Protein AF-A0A5B2UPS6-F1 (afdb_monomer_lite)

Structure (mmCIF, N/CA/C/O backbone):
data_AF-A0A5B2UPS6-F1
#
_entry.id   AF-A0A5B2UPS6-F1
#
loop_
_atom_site.group_PDB
_atom_site.id
_atom_site.type_symbol
_atom_site.label_atom_id
_atom_site.label_alt_id
_atom_site.label_comp_id
_atom_site.label_asym_id
_atom_site.label_entity_id
_atom_site.label_seq_id
_atom_site.pdbx_PDB_ins_code
_atom_site.Cartn_x
_atom_site.Cartn_y
_atom_site.Cartn_z
_atom_site.occupancy
_atom_site.B_iso_or_equiv
_atom_site.auth_seq_id
_atom_site.auth_comp_id
_atom_site.auth_asym_id
_atom_site.auth_atom_id
_atom_site.pdbx_PDB_model_num
ATOM 1 N N . MET A 1 1 ? 29.283 -71.558 8.794 1.00 35.53 1 MET A N 1
ATOM 2 C CA . MET A 1 1 ? 30.029 -70.325 9.121 1.00 35.53 1 MET A CA 1
ATOM 3 C C . MET A 1 1 ? 29.034 -69.185 9.250 1.00 35.53 1 MET A C 1
ATOM 5 O O . MET A 1 1 ? 28.156 -69.063 8.409 1.00 35.53 1 MET A O 1
ATOM 9 N N . THR A 1 2 ? 29.138 -68.446 10.348 1.00 45.38 2 THR A N 1
ATOM 10 C CA . THR A 1 2 ? 28.488 -67.162 10.658 1.00 45.38 2 THR A CA 1
ATOM 11 C C . THR A 1 2 ? 28.809 -66.084 9.610 1.00 45.38 2 THR A C 1
ATOM 13 O O . THR A 1 2 ? 29.892 -66.134 9.037 1.00 45.38 2 THR A O 1
ATOM 16 N N . ILE A 1 3 ? 27.912 -65.113 9.365 1.00 42.59 3 ILE A N 1
ATOM 17 C CA . ILE A 1 3 ? 27.954 -63.734 9.912 1.00 42.59 3 ILE A CA 1
ATOM 18 C C . ILE A 1 3 ? 26.811 -62.842 9.361 1.00 42.59 3 ILE A C 1
ATOM 20 O O . ILE A 1 3 ? 26.528 -62.836 8.171 1.00 42.59 3 ILE A O 1
ATOM 24 N N . SER A 1 4 ? 26.193 -62.111 10.296 1.00 36.66 4 SER A N 1
ATOM 25 C CA . SER A 1 4 ? 25.848 -60.675 10.330 1.00 36.66 4 SER A CA 1
ATOM 26 C C . SER A 1 4 ? 25.304 -59.923 9.105 1.00 36.66 4 SER A C 1
ATOM 28 O O . SER A 1 4 ? 25.877 -59.925 8.023 1.00 36.66 4 SER A O 1
ATOM 30 N N . GLY A 1 5 ? 24.227 -59.168 9.357 1.00 42.16 5 GLY A N 1
ATOM 31 C CA . GLY A 1 5 ? 23.546 -58.302 8.398 1.00 42.16 5 GLY A CA 1
ATOM 32 C C . GLY A 1 5 ? 24.105 -56.888 8.277 1.00 42.16 5 GLY A C 1
ATOM 33 O O . GLY A 1 5 ? 25.065 -56.531 8.949 1.00 42.16 5 GLY A O 1
ATOM 34 N N . ILE A 1 6 ? 23.454 -56.084 7.431 1.00 42.47 6 ILE A N 1
ATOM 35 C CA . ILE A 1 6 ? 23.540 -54.619 7.406 1.00 42.47 6 ILE A CA 1
ATOM 36 C C . ILE A 1 6 ? 22.329 -54.040 6.658 1.00 42.47 6 ILE A C 1
ATOM 38 O O . ILE A 1 6 ? 21.917 -54.527 5.609 1.00 42.47 6 ILE A O 1
ATOM 42 N N . THR A 1 7 ? 21.757 -53.018 7.276 1.00 40.91 7 THR A N 1
ATOM 43 C CA . THR A 1 7 ? 20.617 -52.172 6.903 1.00 40.91 7 THR A CA 1
ATOM 44 C C . THR A 1 7 ? 20.800 -51.410 5.581 1.00 40.91 7 THR A C 1
ATOM 46 O O . THR A 1 7 ? 21.927 -51.019 5.275 1.00 40.91 7 THR A O 1
ATOM 49 N N . PRO A 1 8 ? 19.721 -51.073 4.845 1.00 43.25 8 PRO A N 1
ATOM 50 C CA . PRO A 1 8 ? 19.780 -50.026 3.825 1.00 43.25 8 PRO A CA 1
ATOM 51 C C . PRO A 1 8 ? 19.918 -48.634 4.483 1.00 43.25 8 PRO A C 1
ATOM 53 O O . PRO A 1 8 ? 19.430 -48.438 5.599 1.00 43.25 8 PRO A O 1
ATOM 56 N N . PRO A 1 9 ? 20.587 -47.662 3.837 1.00 42.47 9 PRO A N 1
ATOM 57 C CA . PRO A 1 9 ? 20.822 -46.344 4.420 1.00 42.47 9 PRO A CA 1
ATOM 58 C C . PRO A 1 9 ? 19.545 -45.489 4.486 1.00 42.47 9 PRO A C 1
ATOM 60 O O . PRO A 1 9 ? 18.777 -45.404 3.529 1.00 42.47 9 PRO A O 1
ATOM 63 N N . THR A 1 10 ? 19.371 -44.806 5.619 1.00 36.34 10 THR A N 1
ATOM 64 C CA . THR A 1 10 ? 18.398 -43.730 5.865 1.00 36.34 10 THR A CA 1
ATOM 65 C C . THR A 1 10 ? 19.035 -42.376 5.540 1.00 36.34 10 THR A C 1
ATOM 67 O O . THR A 1 10 ? 20.120 -42.116 6.050 1.00 36.34 10 THR A O 1
ATOM 70 N N . VAL A 1 11 ? 18.346 -41.533 4.752 1.00 45.62 11 VAL A N 1
ATOM 71 C CA . VAL A 1 11 ? 17.915 -40.120 4.994 1.00 45.62 11 VAL A CA 1
ATOM 72 C C . VAL A 1 11 ? 17.808 -39.323 3.669 1.00 45.62 11 VAL A C 1
ATOM 74 O O . VAL A 1 11 ? 18.591 -39.578 2.760 1.00 45.62 11 VAL A O 1
ATOM 77 N N . PRO A 1 12 ? 16.982 -38.257 3.566 1.00 43.88 12 PRO A N 1
ATOM 78 C CA . PRO A 1 12 ? 15.618 -38.094 4.078 1.00 43.88 12 PRO A CA 1
ATOM 79 C C . PRO A 1 12 ? 14.633 -37.488 3.039 1.00 43.88 12 PRO A C 1
ATOM 81 O O . PRO A 1 12 ? 15.005 -36.905 2.025 1.00 43.88 12 PRO A O 1
ATOM 84 N N . SER A 1 13 ? 13.346 -37.629 3.360 1.00 45.31 13 SER A N 1
ATOM 85 C CA . SER A 1 13 ? 12.150 -36.898 2.919 1.00 45.31 13 SER A CA 1
ATOM 86 C C . SER A 1 13 ? 12.344 -35.689 1.986 1.00 45.31 13 SER A C 1
ATOM 88 O O . SER A 1 13 ? 12.630 -34.579 2.433 1.00 45.31 13 SER A O 1
ATOM 90 N N . SER A 1 14 ? 12.059 -35.874 0.695 1.00 41.59 14 SER A N 1
ATOM 91 C CA . SER A 1 14 ? 11.722 -34.760 -0.196 1.00 41.59 14 SER A CA 1
ATOM 92 C C . SER A 1 14 ? 10.259 -34.381 0.016 1.00 41.59 14 SER A C 1
ATOM 94 O O . SER A 1 14 ? 9.361 -35.106 -0.397 1.00 41.59 14 SER A O 1
ATOM 96 N N . VAL A 1 15 ? 10.078 -33.268 0.732 1.00 39.22 15 VAL A N 1
ATOM 97 C CA . VAL A 1 15 ? 8.980 -32.295 0.627 1.00 39.22 15 VAL A CA 1
ATOM 98 C C . VAL A 1 15 ? 7.640 -32.837 0.119 1.00 39.22 15 VAL A C 1
ATOM 100 O O . VAL A 1 15 ? 7.385 -32.926 -1.080 1.00 39.22 15 VAL A O 1
ATOM 103 N N . THR A 1 16 ? 6.742 -33.097 1.069 1.00 33.34 16 THR A N 1
ATOM 104 C CA . THR A 1 16 ? 5.297 -33.092 0.841 1.00 33.34 16 THR A CA 1
ATOM 105 C C . THR A 1 16 ? 4.921 -31.790 0.134 1.00 33.34 16 THR A C 1
ATOM 107 O O . THR A 1 16 ? 4.983 -30.713 0.723 1.00 33.34 16 THR A O 1
ATOM 110 N N . ILE A 1 17 ? 4.536 -31.886 -1.137 1.00 39.97 17 ILE A N 1
ATOM 111 C CA . ILE A 1 17 ? 3.782 -30.837 -1.816 1.00 39.97 17 ILE A CA 1
ATOM 112 C C . ILE A 1 17 ? 2.376 -30.917 -1.224 1.00 39.97 17 ILE A C 1
ATOM 114 O O . ILE A 1 17 ? 1.563 -31.736 -1.651 1.00 39.97 17 ILE A O 1
ATOM 118 N N . GLU A 1 18 ? 2.105 -30.137 -0.179 1.00 38.44 18 GLU A N 1
ATOM 119 C CA . GLU A 1 18 ? 0.730 -29.947 0.271 1.00 38.44 18 GLU A CA 1
ATOM 120 C C . GLU A 1 18 ? -0.005 -29.114 -0.790 1.00 38.44 18 GLU A C 1
ATOM 122 O O . GLU A 1 18 ? 0.467 -28.030 -1.152 1.00 38.44 18 GLU A O 1
ATOM 127 N N . PRO A 1 19 ? -1.146 -29.586 -1.319 1.00 38.94 19 PRO A N 1
ATOM 128 C CA . PRO A 1 19 ? -1.996 -28.759 -2.154 1.00 38.94 19 PRO A CA 1
ATOM 129 C C . PRO A 1 19 ? -2.579 -27.670 -1.253 1.00 38.94 19 PRO A C 1
ATOM 131 O O . PRO A 1 19 ? -3.428 -27.951 -0.411 1.00 38.94 19 PRO A O 1
ATOM 134 N N . GLN A 1 20 ? -2.105 -26.429 -1.384 1.00 40.38 20 GLN A N 1
ATOM 135 C CA . GLN A 1 20 ? -2.671 -25.315 -0.626 1.00 40.38 20 GLN A CA 1
ATOM 136 C C . GLN A 1 20 ? -4.044 -24.980 -1.211 1.00 40.38 20 GLN A C 1
ATOM 138 O O . GLN A 1 20 ? -4.207 -24.268 -2.200 1.00 40.38 20 GLN A O 1
ATOM 143 N N . THR A 1 21 ? -5.025 -25.616 -0.587 1.00 34.22 21 THR A N 1
ATOM 144 C CA . THR A 1 21 ? -6.460 -25.486 -0.749 1.00 34.22 21 THR A CA 1
ATOM 145 C C . THR A 1 21 ? -6.904 -24.032 -0.682 1.00 34.22 21 THR A C 1
ATOM 147 O O . THR A 1 21 ? -6.684 -23.332 0.305 1.00 34.22 21 THR A O 1
ATOM 150 N N . SER A 1 22 ? -7.626 -23.609 -1.715 1.00 47.91 22 SER A N 1
ATOM 151 C CA . SER A 1 22 ? -8.548 -22.484 -1.654 1.00 47.91 22 SER A CA 1
ATOM 152 C C . SER A 1 22 ? -9.642 -22.793 -0.623 1.00 47.91 22 SER A C 1
ATOM 154 O O . SER A 1 22 ? -10.554 -23.563 -0.906 1.00 47.91 22 SER A O 1
ATOM 156 N N . THR A 1 23 ? -9.563 -22.212 0.575 1.00 32.19 23 THR A N 1
ATOM 157 C CA . THR A 1 23 ? -10.633 -22.283 1.585 1.00 32.19 23 THR A CA 1
ATOM 158 C C . THR A 1 23 ? -10.686 -20.998 2.409 1.00 32.19 23 THR A C 1
ATOM 160 O O . THR A 1 23 ? -9.719 -20.618 3.068 1.00 32.19 23 THR A O 1
ATOM 163 N N . THR A 1 24 ? -11.850 -20.349 2.360 1.00 42.84 24 THR A N 1
ATOM 164 C CA . THR A 1 24 ? -12.331 -19.235 3.186 1.00 42.84 24 THR A CA 1
ATOM 165 C C . THR A 1 24 ? -11.739 -19.229 4.597 1.00 42.84 24 THR A C 1
ATOM 167 O O . THR A 1 24 ? -12.113 -20.036 5.443 1.00 42.84 24 THR A O 1
ATOM 170 N N . SER A 1 25 ? -10.820 -18.307 4.867 1.00 37.78 25 SER A N 1
ATOM 171 C CA . SER A 1 25 ? -10.232 -18.108 6.189 1.00 37.78 25 SER A CA 1
ATOM 172 C C . SER A 1 25 ? -9.941 -16.625 6.367 1.00 37.78 25 SER A C 1
ATOM 174 O O . SER A 1 25 ? -9.424 -15.965 5.471 1.00 37.78 25 SER A O 1
ATOM 176 N N . ASN A 1 26 ? -10.359 -16.085 7.509 1.00 45.59 26 ASN A N 1
ATOM 177 C CA . ASN A 1 26 ? -10.046 -14.731 7.948 1.00 45.59 26 ASN A CA 1
ATOM 178 C C . ASN A 1 26 ? -8.549 -14.455 7.685 1.00 45.59 26 ASN A C 1
ATOM 180 O O . ASN A 1 26 ? -7.727 -15.182 8.253 1.00 45.59 26 ASN A O 1
ATOM 184 N N . PRO A 1 27 ? -8.176 -13.520 6.788 1.00 55.38 27 PRO A N 1
ATOM 185 C CA . PRO A 1 27 ? -6.827 -13.479 6.247 1.00 55.38 27 PRO A CA 1
ATOM 186 C C . PRO A 1 27 ? -5.853 -13.154 7.370 1.00 55.38 27 PRO A C 1
ATOM 188 O O . PRO A 1 27 ? -5.899 -12.074 7.968 1.00 55.38 27 PRO A O 1
ATOM 191 N N . GLN A 1 28 ? -4.988 -14.120 7.672 1.00 65.62 28 GLN A N 1
ATOM 192 C CA . GLN A 1 28 ? -3.876 -13.926 8.584 1.00 65.62 28 GLN A CA 1
ATOM 193 C C . GLN A 1 28 ? -3.109 -12.664 8.174 1.00 65.62 28 GLN A C 1
ATOM 195 O O . GLN A 1 28 ? -2.910 -12.418 6.986 1.00 65.62 28 GLN A O 1
ATOM 200 N N . ALA A 1 29 ? -2.714 -11.855 9.162 1.00 79.44 29 ALA A N 1
ATOM 201 C CA . ALA A 1 29 ? -2.005 -10.609 8.907 1.00 79.44 29 ALA A CA 1
ATOM 202 C C . ALA A 1 29 ? -0.786 -10.845 7.994 1.00 79.44 29 ALA A C 1
ATOM 204 O O . ALA A 1 29 ? -0.033 -11.799 8.244 1.00 79.44 29 ALA A O 1
ATOM 205 N N . PRO A 1 30 ? -0.578 -9.998 6.967 1.00 87.44 30 PRO A N 1
ATOM 206 C CA . PRO A 1 30 ? 0.613 -10.059 6.134 1.00 87.44 30 PRO A CA 1
ATOM 207 C C . PRO A 1 30 ? 1.854 -9.955 7.024 1.00 87.44 30 PRO A C 1
ATOM 209 O O . PRO A 1 30 ? 1.933 -9.070 7.875 1.00 87.44 30 PRO A O 1
ATOM 212 N N . LYS A 1 31 ? 2.827 -10.852 6.843 1.00 89.00 31 LYS A N 1
ATOM 213 C CA . LYS A 1 31 ? 4.053 -10.890 7.670 1.00 89.00 31 LYS A CA 1
ATOM 214 C C . LYS A 1 31 ? 5.283 -10.314 6.969 1.00 89.00 31 LYS A C 1
ATOM 216 O O . LYS A 1 31 ? 6.315 -10.133 7.607 1.00 89.00 31 LYS A O 1
ATOM 221 N N . GLY A 1 32 ? 5.189 -10.051 5.671 1.00 91.06 32 GLY A N 1
ATOM 222 C CA . GLY A 1 32 ? 6.297 -9.580 4.852 1.00 91.06 32 GLY A CA 1
ATOM 223 C C . GLY A 1 32 ? 5.881 -9.368 3.402 1.00 91.06 32 GLY A C 1
ATOM 224 O O . GLY A 1 32 ? 4.797 -9.781 2.995 1.00 91.06 32 GLY A O 1
ATOM 225 N N . ALA A 1 33 ? 6.765 -8.736 2.634 1.00 92.69 33 ALA A N 1
ATOM 226 C CA . ALA A 1 33 ? 6.624 -8.585 1.194 1.00 92.69 33 ALA A CA 1
ATOM 227 C C . ALA A 1 33 ? 7.108 -9.868 0.506 1.00 92.69 33 ALA A C 1
ATOM 229 O O . ALA A 1 33 ? 8.301 -10.170 0.542 1.00 92.69 33 ALA A O 1
ATOM 230 N N . HIS A 1 34 ? 6.194 -10.623 -0.103 1.00 92.75 34 HIS A N 1
ATOM 231 C CA . HIS A 1 34 ? 6.514 -11.859 -0.832 1.00 92.75 34 HIS A CA 1
ATOM 232 C C . HIS A 1 34 ? 6.171 -11.802 -2.323 1.00 92.75 34 HIS A C 1
ATOM 234 O O . HIS A 1 34 ? 6.529 -12.713 -3.064 1.00 92.75 34 HIS A O 1
ATOM 240 N N . GLY A 1 35 ? 5.523 -10.725 -2.770 1.00 93.62 35 GLY A N 1
ATOM 241 C CA . GLY A 1 35 ? 5.080 -10.565 -4.148 1.00 93.62 35 GLY A CA 1
ATOM 242 C C . GLY A 1 35 ? 3.841 -11.393 -4.462 1.00 93.62 35 GLY A C 1
ATOM 243 O O . GLY A 1 35 ? 3.198 -11.951 -3.568 1.00 93.62 35 GLY A O 1
ATOM 244 N N . ARG A 1 36 ? 3.485 -11.445 -5.746 1.00 95.06 36 ARG A N 1
ATOM 245 C CA . ARG A 1 36 ? 2.304 -12.178 -6.209 1.00 95.06 36 ARG A CA 1
ATOM 246 C C . ARG A 1 36 ? 2.473 -13.692 -6.002 1.00 95.06 36 ARG A C 1
ATOM 248 O O . ARG A 1 36 ? 3.588 -14.206 -6.117 1.00 95.06 36 ARG A O 1
ATOM 255 N N . PRO A 1 37 ? 1.384 -14.436 -5.744 1.00 93.94 37 PRO A N 1
ATOM 256 C CA . PRO A 1 37 ? 1.437 -15.890 -5.691 1.00 93.94 37 PRO A CA 1
ATOM 257 C C . PRO A 1 37 ? 1.799 -16.476 -7.062 1.00 93.94 37 PRO A C 1
ATOM 259 O O . PRO A 1 37 ? 1.542 -15.879 -8.110 1.00 93.94 37 PRO A O 1
ATOM 262 N N . ALA A 1 38 ? 2.367 -17.683 -7.059 1.00 90.50 38 ALA A N 1
ATOM 263 C CA . ALA A 1 38 ? 2.730 -18.376 -8.289 1.00 90.50 38 ALA A CA 1
ATOM 264 C C . ALA A 1 38 ? 1.517 -18.518 -9.229 1.00 90.50 38 ALA A C 1
ATOM 266 O O . ALA A 1 38 ? 0.456 -18.991 -8.826 1.00 90.50 38 ALA A O 1
ATOM 267 N N . GLY A 1 39 ? 1.692 -18.119 -10.491 1.00 91.94 39 GLY A N 1
ATOM 268 C CA . GLY A 1 39 ? 0.643 -18.161 -11.515 1.00 91.94 39 GLY A CA 1
ATOM 269 C C . GLY A 1 39 ? -0.218 -16.898 -11.619 1.00 91.94 39 GLY A C 1
ATOM 270 O O . GLY A 1 39 ? -0.961 -16.774 -12.591 1.00 91.94 39 GLY A O 1
ATOM 271 N N . ASP A 1 40 ? -0.108 -15.937 -10.697 1.00 94.31 40 ASP A N 1
ATOM 272 C CA . ASP A 1 40 ? -0.731 -14.622 -10.876 1.00 94.31 40 ASP A CA 1
ATOM 273 C C . ASP A 1 40 ? 0.092 -13.781 -11.863 1.00 94.31 40 ASP A C 1
ATOM 275 O O . ASP A 1 40 ? 1.177 -13.288 -11.559 1.00 94.31 40 ASP A O 1
ATOM 279 N N . THR A 1 41 ? -0.442 -13.627 -13.075 1.00 96.06 41 THR A N 1
ATOM 280 C CA . THR A 1 41 ? 0.187 -12.882 -14.173 1.00 96.06 41 THR A CA 1
ATOM 281 C C . THR A 1 41 ? -0.330 -11.448 -14.296 1.00 96.06 41 THR A C 1
ATOM 283 O O . THR A 1 41 ? -0.102 -10.801 -15.321 1.00 96.06 41 THR A O 1
ATOM 286 N N . ARG A 1 42 ? -1.086 -10.937 -13.314 1.00 97.69 42 ARG A N 1
ATOM 287 C CA . ARG A 1 42 ? -1.630 -9.574 -13.379 1.00 97.69 42 ARG A CA 1
ATOM 288 C C . ARG A 1 42 ? -0.507 -8.551 -13.291 1.00 97.69 42 ARG A C 1
ATOM 290 O O . ARG A 1 42 ? 0.364 -8.644 -12.433 1.00 97.69 42 ARG A O 1
ATOM 297 N N . SER A 1 43 ? -0.566 -7.540 -14.146 1.00 96.88 43 SER A N 1
ATOM 298 C CA . SER A 1 43 ? 0.268 -6.340 -14.049 1.00 96.88 43 SER A CA 1
ATOM 299 C C . SER A 1 43 ? -0.094 -5.489 -12.826 1.00 96.88 43 SER A C 1
ATOM 301 O O . SER A 1 43 ? -1.190 -5.602 -12.271 1.00 96.88 43 SER A O 1
ATOM 303 N N . ALA A 1 44 ? 0.805 -4.579 -12.439 1.00 96.31 44 ALA A N 1
ATOM 304 C CA . ALA A 1 44 ? 0.534 -3.595 -11.390 1.00 96.31 44 ALA A CA 1
ATOM 305 C C . ALA A 1 44 ? -0.737 -2.786 -11.693 1.00 96.31 44 ALA A C 1
ATOM 307 O O . ALA A 1 44 ? -1.585 -2.598 -10.825 1.00 96.31 44 ALA A O 1
ATOM 308 N N . GLU A 1 45 ? -0.911 -2.362 -12.945 1.00 95.00 45 GLU A N 1
ATOM 309 C CA . GLU A 1 45 ? -2.083 -1.631 -13.418 1.00 95.00 45 GLU A CA 1
ATOM 310 C C . GLU A 1 45 ? -3.378 -2.436 -13.254 1.00 95.00 45 GLU A C 1
ATOM 312 O O . GLU A 1 45 ? -4.393 -1.878 -12.835 1.00 95.00 45 GLU A O 1
ATOM 317 N N . GLN A 1 46 ? -3.352 -3.741 -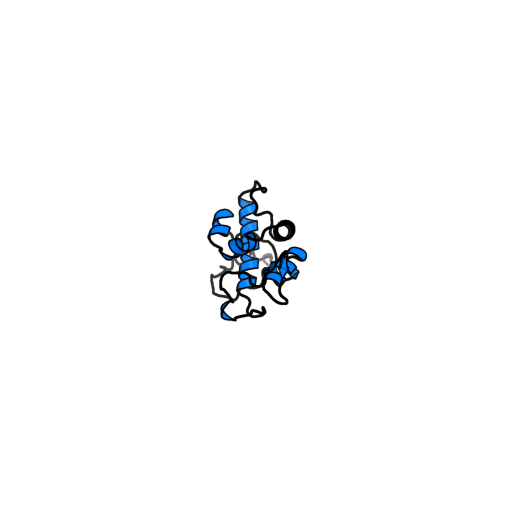13.546 1.00 96.75 46 GLN A N 1
ATOM 318 C CA . GLN A 1 46 ? -4.496 -4.627 -13.306 1.00 96.75 46 GLN A CA 1
ATOM 319 C C . GLN A 1 46 ? -4.792 -4.751 -11.811 1.00 96.75 46 GLN A C 1
ATOM 321 O O . GLN A 1 46 ? -5.940 -4.592 -11.415 1.00 96.75 46 GLN A O 1
ATOM 326 N N . ILE A 1 47 ? -3.770 -4.921 -10.970 1.00 96.00 47 ILE A N 1
ATOM 327 C CA . ILE A 1 47 ? -3.946 -4.988 -9.511 1.00 96.00 47 ILE A CA 1
ATOM 328 C C . ILE A 1 47 ? -4.573 -3.695 -8.970 1.00 96.00 47 ILE A C 1
ATOM 330 O O . ILE A 1 47 ? -5.523 -3.751 -8.190 1.00 96.00 47 ILE A O 1
ATOM 334 N N . PHE A 1 48 ? -4.106 -2.526 -9.418 1.00 94.06 48 PHE A N 1
ATOM 335 C CA . PHE A 1 48 ? -4.703 -1.240 -9.046 1.00 94.06 48 PHE A CA 1
ATOM 336 C C . PHE A 1 48 ? -6.133 -1.075 -9.559 1.00 94.06 48 PHE A C 1
ATOM 338 O O . PHE A 1 48 ? -6.965 -0.464 -8.889 1.00 94.06 48 PHE A O 1
ATOM 345 N N . LYS A 1 49 ? -6.430 -1.584 -10.755 1.00 92.31 49 LYS A N 1
ATOM 346 C CA . LYS A 1 49 ? -7.775 -1.528 -11.332 1.00 92.31 49 LYS A CA 1
ATOM 347 C C . LYS A 1 49 ? -8.753 -2.412 -10.560 1.00 92.31 49 LYS A C 1
ATOM 349 O O . LYS A 1 49 ? -9.871 -1.970 -10.304 1.00 92.31 49 LYS A O 1
ATOM 354 N N . ASP A 1 50 ? -8.321 -3.614 -10.198 1.00 93.75 50 ASP A N 1
ATOM 355 C CA . ASP A 1 50 ? -9.141 -4.628 -9.538 1.00 93.75 50 ASP A CA 1
ATOM 356 C C . ASP A 1 50 ? -9.321 -4.346 -8.037 1.00 93.75 50 ASP A C 1
ATOM 358 O O . ASP A 1 50 ? -10.263 -4.847 -7.426 1.00 93.75 50 ASP A O 1
ATOM 362 N N . ASN A 1 51 ? -8.448 -3.526 -7.436 1.00 93.81 51 ASN A N 1
ATOM 363 C CA . ASN A 1 51 ? -8.521 -3.152 -6.026 1.00 93.81 51 ASN A CA 1
ATOM 364 C C . ASN A 1 51 ? -8.883 -1.659 -5.834 1.00 93.81 51 ASN A C 1
ATOM 366 O O . ASN A 1 51 ? -7.996 -0.796 -5.826 1.00 93.81 51 ASN A O 1
ATOM 370 N N . PRO A 1 52 ? -10.172 -1.322 -5.620 1.00 91.94 52 PRO A N 1
ATOM 371 C CA . PRO A 1 52 ? -10.598 0.061 -5.397 1.00 91.94 52 PRO A CA 1
ATOM 372 C C . PRO A 1 52 ? -10.009 0.700 -4.128 1.00 91.94 52 PRO A C 1
ATOM 374 O O . PRO A 1 52 ? -9.821 1.918 -4.123 1.00 91.94 52 PRO A O 1
ATOM 377 N N . ILE A 1 53 ? -9.621 -0.090 -3.117 1.00 93.00 53 ILE A N 1
ATOM 378 C CA . ILE A 1 53 ? -8.985 0.414 -1.887 1.00 93.00 53 ILE A CA 1
ATOM 379 C C . ILE A 1 53 ? -7.647 1.075 -2.209 1.00 93.00 53 ILE A C 1
ATOM 381 O O . ILE A 1 53 ? -7.338 2.157 -1.713 1.00 93.00 53 ILE A O 1
ATOM 385 N N . LEU A 1 54 ? -6.855 0.459 -3.094 1.00 93.31 54 LEU A N 1
ATOM 386 C CA . LEU A 1 54 ? -5.584 1.039 -3.525 1.00 93.31 54 LEU A CA 1
ATOM 387 C C . LEU A 1 54 ? -5.794 2.372 -4.234 1.00 93.31 54 LEU A C 1
ATOM 389 O O . LEU A 1 54 ? -5.061 3.326 -3.988 1.00 93.31 54 LEU A O 1
ATOM 393 N N . LYS A 1 55 ? -6.818 2.465 -5.086 1.00 88.19 55 LYS A N 1
ATOM 394 C CA . LYS A 1 55 ? -7.152 3.727 -5.756 1.00 88.19 55 LYS A CA 1
ATOM 395 C C . LYS A 1 55 ? -7.519 4.804 -4.747 1.00 88.19 55 LYS A C 1
ATOM 397 O O . LYS A 1 55 ? -7.179 5.957 -4.970 1.00 88.19 55 LYS A O 1
ATOM 402 N N . ASP A 1 56 ? -8.219 4.451 -3.675 1.00 87.88 56 ASP A N 1
ATOM 403 C CA . ASP A 1 56 ? -8.563 5.381 -2.603 1.00 87.88 56 ASP A CA 1
ATOM 404 C C . ASP A 1 56 ? -7.316 5.896 -1.866 1.00 87.88 56 ASP A C 1
ATOM 406 O O . ASP A 1 56 ? -7.082 7.105 -1.801 1.00 87.88 56 ASP A O 1
ATOM 410 N N . VAL A 1 57 ? -6.436 4.983 -1.445 1.00 89.38 57 VAL A N 1
ATOM 411 C CA . VAL A 1 57 ? -5.163 5.314 -0.782 1.00 89.38 57 VAL A CA 1
ATOM 412 C C . VAL A 1 57 ? -4.271 6.186 -1.669 1.00 89.38 57 VAL A C 1
ATOM 414 O O . VAL A 1 57 ? -3.642 7.124 -1.183 1.00 89.38 57 VAL A O 1
ATOM 417 N N . LEU A 1 58 ? -4.225 5.922 -2.975 1.00 88.06 58 LEU A N 1
ATOM 418 C CA . LEU A 1 58 ? -3.371 6.663 -3.906 1.00 88.06 58 LEU A CA 1
ATOM 419 C C . LEU A 1 58 ? -3.956 8.000 -4.385 1.00 88.06 58 LEU A C 1
ATOM 421 O O . LEU A 1 58 ? -3.244 8.769 -5.027 1.00 88.06 58 LEU A O 1
ATOM 425 N N . LYS A 1 59 ? -5.213 8.327 -4.054 1.00 87.00 59 LYS A N 1
ATOM 426 C CA . LYS A 1 59 ? -5.782 9.671 -4.290 1.00 87.00 59 LYS A CA 1
ATOM 427 C C . LYS A 1 59 ? -5.262 10.718 -3.306 1.00 87.00 59 LYS A C 1
ATOM 429 O O . LYS A 1 59 ? -5.529 11.904 -3.504 1.00 87.00 59 LYS A O 1
ATOM 434 N N . GLN A 1 60 ? -4.576 10.310 -2.238 1.00 84.94 60 GLN A N 1
ATOM 435 C CA . GLN A 1 60 ? -3.994 11.251 -1.287 1.00 84.94 60 GLN A CA 1
ATOM 436 C C . GLN A 1 60 ? -2.976 12.145 -2.005 1.00 84.94 60 GLN A C 1
ATOM 438 O O . GLN A 1 60 ? -2.155 11.671 -2.785 1.00 84.94 60 GLN A O 1
ATOM 443 N N . ASN A 1 61 ? -3.033 13.451 -1.744 1.00 82.81 61 ASN A N 1
ATOM 444 C CA . ASN A 1 61 ? -2.227 14.456 -2.437 1.00 82.81 61 ASN A CA 1
ATOM 445 C C . ASN A 1 61 ? -1.514 15.393 -1.450 1.00 82.81 61 ASN A C 1
ATOM 447 O O . ASN A 1 61 ? -1.841 15.459 -0.264 1.00 82.81 61 ASN A O 1
ATOM 451 N N . GLY A 1 62 ? -0.544 16.154 -1.962 1.00 83.94 62 GLY A N 1
ATOM 452 C CA . GLY A 1 62 ? 0.210 17.149 -1.199 1.00 83.94 62 GLY A CA 1
ATOM 453 C C . GLY A 1 62 ? 1.483 16.602 -0.532 1.00 83.94 62 GLY A C 1
ATOM 454 O O . GLY A 1 62 ? 1.872 15.456 -0.769 1.00 83.94 62 GLY A O 1
ATOM 455 N N . PRO A 1 63 ? 2.158 17.419 0.303 1.00 85.69 63 PRO A N 1
ATOM 456 C CA . PRO A 1 63 ? 3.464 17.077 0.877 1.00 85.69 63 PRO A CA 1
ATOM 457 C C . PRO A 1 63 ? 3.460 15.784 1.700 1.00 85.69 63 PRO A C 1
ATOM 459 O O . PRO A 1 63 ? 4.409 15.004 1.635 1.00 85.69 63 PRO A O 1
ATOM 462 N N . PHE A 1 64 ? 2.367 15.535 2.430 1.00 88.38 64 PHE A N 1
ATOM 463 C CA . PHE A 1 64 ? 2.172 14.300 3.186 1.00 88.38 64 PHE A CA 1
ATOM 464 C C . PHE A 1 64 ? 2.183 13.066 2.279 1.00 88.38 64 PHE A C 1
ATOM 466 O O . PHE A 1 64 ? 2.915 12.117 2.548 1.00 88.38 64 PHE A O 1
ATOM 473 N N . ALA A 1 65 ? 1.407 13.095 1.191 1.00 89.62 65 ALA A N 1
ATOM 474 C CA . ALA A 1 65 ? 1.215 11.941 0.322 1.00 89.62 65 ALA A CA 1
ATOM 475 C C . ALA A 1 65 ? 2.530 11.456 -0.294 1.00 89.62 65 ALA A C 1
ATOM 477 O O . ALA A 1 65 ? 2.778 10.258 -0.336 1.00 89.62 65 ALA A O 1
ATOM 478 N N . ASN A 1 66 ? 3.423 12.369 -0.691 1.00 91.38 66 ASN A N 1
ATOM 479 C CA . ASN A 1 66 ? 4.716 11.979 -1.253 1.00 91.38 66 ASN A CA 1
ATOM 480 C C . ASN A 1 66 ? 5.586 11.213 -0.240 1.00 91.38 66 ASN A C 1
ATOM 482 O O . ASN A 1 66 ? 6.146 10.166 -0.566 1.00 91.38 66 ASN A O 1
ATOM 486 N N . ASN A 1 67 ? 5.687 11.705 1.000 1.00 93.44 67 ASN A N 1
ATOM 487 C CA . ASN A 1 67 ? 6.440 11.006 2.042 1.00 93.44 67 ASN A CA 1
ATOM 488 C C . ASN A 1 67 ? 5.794 9.656 2.384 1.00 93.44 67 ASN A C 1
ATOM 490 O O . ASN A 1 67 ? 6.478 8.635 2.404 1.00 93.44 67 ASN A O 1
ATOM 494 N N . PHE A 1 68 ? 4.473 9.651 2.549 1.00 94.44 68 PHE A N 1
ATOM 495 C CA . PHE A 1 68 ? 3.693 8.461 2.856 1.00 94.44 68 PHE A CA 1
ATOM 496 C C . PHE A 1 68 ? 3.816 7.379 1.769 1.00 94.44 68 PHE A C 1
ATOM 498 O O . PHE A 1 68 ? 4.103 6.225 2.077 1.00 94.44 68 PHE A O 1
ATOM 505 N N . PHE A 1 69 ? 3.705 7.733 0.486 1.00 95.38 69 PHE A N 1
ATOM 506 C CA . PHE A 1 69 ? 3.880 6.784 -0.620 1.00 95.38 69 PHE A CA 1
ATOM 507 C C . PHE A 1 69 ? 5.312 6.264 -0.722 1.00 95.38 69 PHE A C 1
ATOM 509 O O . PHE A 1 69 ? 5.512 5.086 -1.013 1.00 95.38 69 PHE A O 1
ATOM 516 N N . ASN A 1 70 ? 6.321 7.098 -0.459 1.00 95.81 70 ASN A N 1
ATOM 517 C CA . ASN A 1 70 ? 7.711 6.639 -0.429 1.00 95.81 70 ASN A CA 1
ATOM 518 C C . ASN A 1 70 ? 7.953 5.633 0.698 1.00 95.81 70 ASN A C 1
ATOM 520 O O . ASN A 1 70 ? 8.595 4.610 0.472 1.00 95.81 70 ASN A O 1
ATOM 524 N N . GLN A 1 71 ? 7.383 5.875 1.875 1.00 96.88 71 GLN A N 1
ATOM 525 C CA . GLN A 1 71 ? 7.419 4.931 2.986 1.00 96.88 71 GLN A CA 1
ATOM 526 C C . GLN A 1 71 ? 6.696 3.620 2.652 1.00 96.88 71 GLN A C 1
ATOM 528 O O . GLN A 1 71 ? 7.265 2.552 2.844 1.00 96.88 71 GLN A O 1
ATOM 533 N N . LEU A 1 72 ? 5.491 3.675 2.072 1.00 97.12 72 LEU A N 1
ATOM 534 C CA . LEU A 1 72 ? 4.774 2.472 1.632 1.00 97.12 72 LEU A CA 1
ATOM 535 C C . LEU A 1 72 ? 5.591 1.657 0.624 1.00 97.12 72 LEU A C 1
ATOM 537 O O . LEU A 1 72 ? 5.691 0.438 0.763 1.00 97.12 72 LEU A O 1
ATOM 541 N N . LYS A 1 73 ? 6.215 2.317 -0.357 1.00 97.06 73 LYS A N 1
ATOM 542 C CA . LYS A 1 73 ? 7.106 1.657 -1.321 1.00 97.06 73 LYS A CA 1
ATOM 543 C C . LYS A 1 73 ? 8.333 1.037 -0.656 1.00 97.06 73 LYS A C 1
ATOM 545 O O . LYS A 1 73 ? 8.764 -0.030 -1.068 1.00 97.06 73 LYS A O 1
ATOM 550 N N . ASN A 1 74 ? 8.874 1.659 0.390 1.00 97.00 74 ASN A N 1
ATOM 551 C CA . ASN A 1 74 ? 9.991 1.085 1.139 1.00 97.00 74 ASN A CA 1
ATOM 552 C C . ASN A 1 74 ? 9.615 -0.238 1.829 1.00 97.00 74 ASN A C 1
ATOM 554 O O . ASN A 1 74 ? 10.468 -1.105 1.978 1.00 97.00 74 ASN A O 1
ATOM 558 N N . GLN A 1 75 ? 8.347 -0.406 2.221 1.00 97.25 75 GLN A N 1
ATOM 559 C CA . GLN A 1 75 ? 7.868 -1.648 2.839 1.00 97.25 75 GLN A CA 1
ATOM 560 C C . GLN A 1 75 ? 7.426 -2.696 1.814 1.00 97.25 75 GLN A C 1
ATOM 562 O O . GLN A 1 75 ? 7.640 -3.886 2.014 1.00 97.25 75 GLN A O 1
ATOM 567 N N . THR A 1 76 ? 6.774 -2.263 0.733 1.00 97.00 76 THR A N 1
ATOM 568 C CA . THR A 1 76 ? 6.069 -3.160 -0.203 1.00 97.00 76 THR A CA 1
ATOM 569 C C . THR A 1 76 ? 6.816 -3.393 -1.513 1.00 97.00 76 THR A C 1
ATOM 571 O O . THR A 1 76 ? 6.507 -4.346 -2.224 1.00 97.00 76 THR A O 1
ATOM 574 N N . GLY A 1 77 ? 7.814 -2.564 -1.818 1.00 97.38 77 GLY A N 1
ATOM 575 C CA . GLY A 1 77 ? 8.455 -2.446 -3.125 1.00 97.38 77 GLY A CA 1
ATOM 57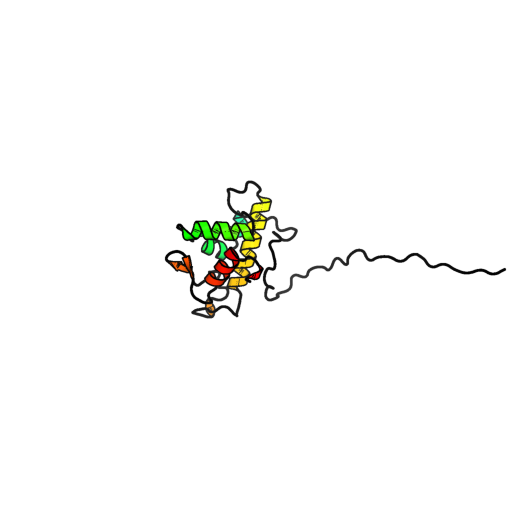6 C C . GLY A 1 77 ? 7.936 -1.243 -3.926 1.00 97.38 77 GLY A C 1
ATOM 577 O O . GLY A 1 77 ? 6.889 -0.665 -3.629 1.00 97.38 77 GLY A O 1
ATOM 578 N N . ASP A 1 78 ? 8.673 -0.847 -4.968 1.00 97.00 78 ASP A N 1
ATOM 579 C CA . ASP A 1 78 ? 8.281 0.275 -5.828 1.00 97.00 78 ASP A CA 1
ATOM 580 C C . ASP A 1 78 ? 7.290 -0.167 -6.916 1.00 97.00 78 ASP A C 1
ATOM 582 O O . ASP A 1 78 ? 7.669 -0.702 -7.959 1.00 97.00 78 ASP A O 1
ATOM 586 N N . TRP A 1 79 ? 6.007 0.083 -6.662 1.00 96.06 79 TRP A N 1
ATOM 587 C CA . TRP A 1 79 ? 4.895 -0.140 -7.591 1.00 96.06 79 TRP A CA 1
ATOM 588 C C . TRP A 1 79 ? 4.687 1.012 -8.590 1.00 96.06 79 TRP A C 1
ATOM 590 O O . TRP A 1 79 ? 3.786 0.945 -9.428 1.00 96.06 79 TRP A O 1
ATOM 600 N N . SER A 1 80 ? 5.477 2.088 -8.508 1.00 93.44 80 SER A N 1
ATOM 601 C CA . SER A 1 80 ? 5.303 3.271 -9.351 1.00 93.44 80 SER A CA 1
ATOM 602 C C . SER A 1 80 ? 5.909 3.094 -10.753 1.00 93.44 80 SER A C 1
ATOM 604 O O . SER A 1 80 ? 6.780 2.244 -10.960 1.00 93.44 80 SER A O 1
ATOM 606 N N . PRO A 1 81 ? 5.529 3.943 -11.727 1.00 91.81 81 PRO A N 1
ATOM 607 C CA . PRO A 1 81 ? 6.123 3.928 -13.066 1.00 91.81 81 PRO A CA 1
ATOM 608 C C . PRO A 1 81 ? 7.632 4.222 -13.105 1.00 91.81 81 PRO A C 1
ATOM 610 O O . PRO A 1 81 ? 8.260 4.002 -14.139 1.00 91.81 81 PRO A O 1
ATOM 613 N N . ALA A 1 82 ? 8.222 4.730 -12.014 1.00 94.00 82 ALA A N 1
ATOM 614 C CA . ALA A 1 82 ? 9.663 4.958 -11.923 1.00 94.00 82 ALA A CA 1
ATOM 615 C C . ALA A 1 82 ? 10.459 3.640 -11.898 1.00 94.00 82 ALA A C 1
ATOM 617 O O . ALA A 1 82 ? 11.583 3.590 -12.405 1.00 94.00 82 ALA A O 1
ATOM 618 N N . ASN A 1 83 ? 9.867 2.564 -11.370 1.00 95.75 83 ASN A N 1
ATOM 619 C CA . ASN A 1 83 ? 10.429 1.225 -11.456 1.00 95.75 83 ASN A CA 1
ATOM 620 C C . ASN A 1 83 ? 10.222 0.673 -12.875 1.00 95.75 83 ASN A C 1
ATOM 622 O O . ASN A 1 83 ? 9.097 0.502 -13.340 1.00 95.75 83 ASN A O 1
ATOM 626 N N . ARG A 1 84 ? 11.320 0.393 -13.585 1.00 96.69 84 ARG A N 1
ATOM 627 C CA . ARG A 1 84 ? 11.278 -0.089 -14.977 1.00 96.69 84 ARG A CA 1
ATOM 628 C C . ARG A 1 84 ? 11.034 -1.593 -15.094 1.00 96.69 84 ARG A C 1
ATOM 630 O O . ARG A 1 84 ? 10.812 -2.067 -16.204 1.00 96.69 84 ARG A O 1
ATOM 637 N N . ASN A 1 85 ? 11.081 -2.338 -13.989 1.00 97.69 85 ASN A N 1
ATOM 638 C CA . ASN A 1 85 ? 10.793 -3.767 -13.984 1.00 97.69 85 ASN A CA 1
ATOM 639 C C . ASN A 1 85 ? 9.282 -3.998 -13.753 1.00 97.69 85 ASN A C 1
ATOM 641 O O . ASN A 1 85 ? 8.795 -3.756 -12.645 1.00 97.69 85 ASN A O 1
ATOM 645 N N . PRO A 1 86 ? 8.530 -4.467 -14.769 1.00 96.19 86 PRO A N 1
ATOM 646 C CA . PRO A 1 86 ? 7.083 -4.638 -14.660 1.00 96.19 86 PRO A CA 1
ATOM 647 C C . PRO A 1 86 ? 6.676 -5.729 -13.662 1.00 96.19 86 PRO A C 1
ATOM 649 O O . PRO A 1 86 ? 5.684 -5.546 -12.959 1.00 96.19 86 PRO A O 1
ATOM 652 N N . GLU A 1 87 ? 7.455 -6.809 -13.545 1.00 97.12 87 GLU A N 1
ATOM 653 C CA . GLU A 1 87 ? 7.184 -7.897 -12.597 1.00 97.12 87 GLU A CA 1
ATOM 654 C C . GLU A 1 87 ? 7.362 -7.406 -11.159 1.00 97.12 87 GLU A C 1
ATOM 656 O O . GLU A 1 87 ? 6.462 -7.537 -10.335 1.00 97.12 87 GLU A O 1
ATOM 661 N N . SER A 1 88 ? 8.470 -6.709 -10.889 1.00 97.38 88 SER A N 1
ATOM 662 C CA . SER A 1 88 ? 8.738 -6.119 -9.572 1.00 97.38 88 SER A CA 1
ATOM 663 C C . SER A 1 88 ? 7.666 -5.105 -9.157 1.00 97.38 88 SER A C 1
ATOM 665 O O . SER A 1 88 ? 7.273 -5.070 -7.992 1.00 97.38 88 SER A O 1
ATOM 667 N N . ARG A 1 89 ? 7.156 -4.301 -10.098 1.00 97.75 89 ARG A N 1
ATOM 668 C CA . ARG A 1 89 ? 6.027 -3.394 -9.840 1.00 97.75 89 ARG A CA 1
ATOM 669 C C . ARG A 1 89 ? 4.755 -4.147 -9.477 1.00 97.75 89 ARG A C 1
ATOM 671 O O . ARG A 1 89 ? 4.026 -3.708 -8.594 1.00 97.75 89 ARG A O 1
ATOM 678 N N . ALA A 1 90 ? 4.459 -5.228 -10.193 1.00 97.75 90 ALA A N 1
ATOM 679 C CA . ALA A 1 90 ? 3.257 -6.019 -9.971 1.00 97.75 90 ALA A CA 1
ATOM 680 C C . ALA A 1 90 ? 3.306 -6.728 -8.612 1.00 97.75 90 ALA A C 1
ATOM 682 O O . ALA A 1 90 ? 2.333 -6.680 -7.863 1.00 97.75 90 ALA A O 1
ATOM 683 N N . ASP A 1 91 ? 4.465 -7.272 -8.244 1.00 98.06 91 ASP A N 1
ATOM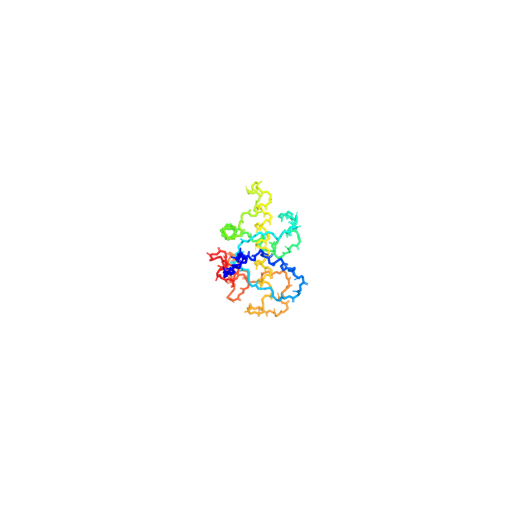 684 C CA . ASP A 1 91 ? 4.710 -7.843 -6.919 1.00 98.06 91 ASP A CA 1
ATOM 685 C C . ASP A 1 91 ? 4.560 -6.793 -5.816 1.00 98.06 91 ASP A C 1
ATOM 687 O O . ASP A 1 91 ? 3.893 -7.034 -4.810 1.00 98.06 91 ASP A O 1
ATOM 691 N N . ALA A 1 92 ? 5.101 -5.592 -6.030 1.00 97.88 92 ALA A N 1
ATOM 692 C CA . ALA A 1 92 ? 4.957 -4.487 -5.092 1.00 97.88 92 ALA A CA 1
ATOM 693 C C . ALA A 1 92 ? 3.504 -4.015 -4.927 1.00 97.88 92 ALA A C 1
ATOM 695 O O . ALA A 1 92 ? 3.046 -3.768 -3.808 1.00 97.88 92 ALA A O 1
ATOM 696 N N . ALA A 1 93 ? 2.760 -3.913 -6.030 1.00 97.56 93 ALA A N 1
ATOM 697 C CA . ALA A 1 93 ? 1.348 -3.548 -6.007 1.00 97.56 93 ALA A CA 1
ATOM 698 C C . ALA A 1 93 ? 0.516 -4.611 -5.276 1.00 97.56 93 ALA A C 1
ATOM 700 O O . ALA A 1 93 ? -0.378 -4.264 -4.504 1.00 97.56 93 ALA A O 1
ATOM 701 N N . TYR A 1 94 ? 0.836 -5.892 -5.475 1.00 97.31 94 TYR A N 1
ATOM 702 C CA . TYR A 1 94 ? 0.196 -7.002 -4.775 1.00 97.31 94 TYR A CA 1
ATOM 703 C C . TYR A 1 94 ? 0.460 -6.953 -3.264 1.00 97.31 94 TYR A C 1
ATOM 705 O O . TYR A 1 94 ? -0.486 -7.006 -2.481 1.00 97.31 94 TYR A O 1
ATOM 713 N N . ASN A 1 95 ? 1.713 -6.747 -2.847 1.00 97.12 95 ASN A N 1
ATOM 714 C CA . ASN A 1 95 ? 2.066 -6.603 -1.430 1.00 97.12 95 ASN A CA 1
ATOM 715 C C . ASN A 1 95 ? 1.266 -5.476 -0.756 1.00 97.12 95 ASN A C 1
ATOM 717 O O . ASN A 1 95 ? 0.756 -5.641 0.352 1.00 97.12 95 ASN A O 1
ATOM 721 N N . LEU A 1 96 ? 1.130 -4.324 -1.425 1.00 97.06 96 LEU A N 1
ATOM 722 C CA . LEU A 1 96 ? 0.318 -3.222 -0.911 1.00 97.06 96 LEU A CA 1
ATOM 723 C C . LEU A 1 96 ? -1.175 -3.586 -0.868 1.00 97.06 96 LEU A C 1
ATOM 725 O O . LEU A 1 96 ? -1.849 -3.242 0.104 1.00 97.06 96 LEU A O 1
ATOM 729 N N . ALA A 1 97 ? -1.682 -4.294 -1.885 1.00 96.06 97 ALA A N 1
ATOM 730 C CA . ALA A 1 97 ? -3.065 -4.771 -1.948 1.00 96.06 97 ALA A CA 1
ATOM 731 C C . ALA A 1 97 ? -3.420 -5.629 -0.729 1.00 96.06 97 ALA A C 1
ATOM 733 O O . ALA A 1 97 ? -4.459 -5.410 -0.108 1.00 96.06 97 ALA A O 1
ATOM 734 N N . GLU A 1 98 ? -2.556 -6.575 -0.362 1.00 95.12 98 GLU A N 1
ATOM 735 C CA . GLU A 1 98 ? -2.782 -7.446 0.792 1.00 95.12 98 GLU A CA 1
ATOM 736 C C . GLU A 1 98 ? -2.867 -6.663 2.097 1.00 95.12 98 GLU A C 1
ATOM 738 O O . GLU A 1 98 ? -3.772 -6.901 2.897 1.00 95.12 98 GLU A O 1
ATOM 743 N N . VAL A 1 99 ? -1.984 -5.682 2.292 1.00 95.56 99 VAL A N 1
ATOM 744 C CA . VAL A 1 99 ? -1.988 -4.844 3.496 1.00 95.56 99 VAL A CA 1
ATOM 745 C C . VAL A 1 99 ? -3.282 -4.044 3.605 1.00 95.56 99 VAL A C 1
ATOM 747 O O . VAL A 1 99 ? -3.938 -4.084 4.647 1.00 95.56 99 VAL A O 1
ATOM 750 N N . VAL A 1 100 ? -3.687 -3.339 2.544 1.00 94.69 100 VAL A N 1
ATOM 751 C CA . VAL A 1 100 ? -4.898 -2.502 2.604 1.00 94.69 100 VAL A CA 1
ATOM 752 C C . VAL A 1 100 ? -6.170 -3.344 2.726 1.00 94.69 100 VAL A C 1
ATOM 754 O O . VAL A 1 100 ? -7.070 -2.972 3.477 1.00 94.69 100 VAL A O 1
ATOM 757 N N . ASN A 1 101 ? -6.225 -4.506 2.067 1.00 93.06 101 ASN A N 1
ATOM 758 C CA . ASN A 1 101 ? -7.354 -5.432 2.166 1.00 93.06 101 ASN A CA 1
ATOM 759 C C . ASN A 1 101 ? -7.454 -6.036 3.568 1.00 93.06 101 ASN A C 1
ATOM 761 O O . ASN A 1 101 ? -8.546 -6.106 4.130 1.00 93.06 101 ASN A O 1
ATOM 765 N N . HIS A 1 102 ? -6.318 -6.427 4.153 1.00 92.00 102 HIS A N 1
ATOM 766 C CA . HIS A 1 102 ? -6.270 -6.931 5.519 1.00 92.00 102 HIS A CA 1
ATOM 767 C C . HIS A 1 102 ? -6.781 -5.878 6.508 1.00 92.00 102 HIS A C 1
ATOM 769 O O . HIS A 1 102 ? -7.644 -6.182 7.328 1.00 92.00 102 HIS A O 1
ATOM 775 N N . LEU A 1 103 ? -6.315 -4.628 6.409 1.00 91.56 103 LEU A N 1
ATOM 776 C CA . LEU A 1 103 ? -6.776 -3.548 7.287 1.00 91.56 103 LEU A CA 1
ATOM 777 C C . LEU A 1 103 ? -8.281 -3.279 7.135 1.00 91.56 103 LEU A C 1
ATOM 779 O O . LEU A 1 103 ? -8.988 -3.253 8.139 1.00 91.56 103 LEU A O 1
ATOM 783 N N . ASN A 1 104 ? -8.783 -3.166 5.907 1.00 89.19 104 ASN A N 1
ATOM 784 C CA . ASN A 1 104 ? -10.206 -2.949 5.619 1.00 89.19 104 ASN A CA 1
ATOM 785 C C . ASN A 1 104 ? -11.116 -4.085 6.140 1.00 89.19 104 ASN A C 1
ATOM 787 O O . ASN A 1 104 ? -12.272 -3.858 6.495 1.00 89.19 104 ASN A O 1
ATOM 791 N N . GLY A 1 105 ? -10.598 -5.315 6.225 1.00 85.38 105 GLY A N 1
ATOM 792 C CA . GLY A 1 105 ? -11.342 -6.481 6.708 1.00 85.38 105 GLY A CA 1
ATOM 793 C C . GLY A 1 105 ? -11.304 -6.711 8.220 1.00 85.38 105 GLY A C 1
ATOM 794 O O . GLY A 1 105 ? -12.083 -7.523 8.725 1.00 85.38 105 GLY A O 1
ATOM 795 N N . ARG A 1 106 ? -10.440 -6.016 8.970 1.00 84.69 106 ARG A N 1
ATOM 796 C CA . ARG A 1 106 ? -10.259 -6.258 10.412 1.00 84.69 106 ARG A CA 1
ATOM 797 C C . ARG A 1 106 ? -11.468 -5.836 11.240 1.00 84.69 106 ARG A C 1
ATOM 799 O O . ARG A 1 106 ? -11.971 -4.722 11.105 1.00 84.69 106 ARG A O 1
ATOM 806 N N . ALA A 1 107 ? -11.882 -6.707 12.157 1.00 79.19 107 ALA A N 1
ATOM 807 C CA . ALA A 1 107 ? -12.966 -6.433 13.101 1.00 79.19 107 ALA A CA 1
ATOM 808 C C . ALA A 1 107 ? -12.505 -5.638 14.340 1.00 79.19 107 ALA A C 1
ATOM 810 O O . ALA A 1 107 ? -13.321 -5.003 14.998 1.00 79.19 107 ALA A O 1
ATOM 811 N N . ASP A 1 108 ? -11.205 -5.644 14.665 1.00 78.88 108 ASP A N 1
ATOM 812 C CA . ASP A 1 108 ? -10.643 -4.972 15.849 1.00 78.88 108 ASP A CA 1
ATOM 813 C C . ASP A 1 108 ? -10.340 -3.476 15.641 1.00 78.88 108 ASP A C 1
ATOM 815 O O . ASP A 1 108 ? -9.824 -2.808 16.539 1.00 78.88 108 ASP A O 1
ATOM 819 N N . ILE A 1 109 ? -10.611 -2.938 14.450 1.00 83.12 109 ILE A N 1
ATOM 820 C CA . ILE A 1 109 ? -10.357 -1.532 14.131 1.00 83.12 109 ILE A CA 1
ATOM 821 C C . ILE A 1 109 ? -11.557 -0.677 14.529 1.00 83.12 109 ILE A C 1
ATOM 823 O O . ILE A 1 109 ? -12.708 -1.018 14.259 1.00 83.12 109 ILE A O 1
ATOM 827 N N . LYS A 1 110 ? -11.281 0.472 15.154 1.00 76.56 110 LYS A N 1
ATOM 828 C CA . LYS A 1 110 ? -12.317 1.412 15.569 1.00 76.56 110 LYS A CA 1
ATOM 829 C C . LYS A 1 110 ? -12.847 2.147 14.336 1.00 76.56 110 LYS A C 1
ATOM 831 O O . LYS A 1 110 ? -12.125 2.938 13.728 1.00 76.56 110 LYS A O 1
ATOM 836 N N . ARG A 1 111 ? -14.107 1.894 13.990 1.00 79.25 111 ARG A N 1
ATOM 837 C CA . ARG A 1 111 ? -14.836 2.585 12.917 1.00 79.25 111 ARG A CA 1
ATOM 838 C C . ARG A 1 111 ? -15.948 3.448 13.500 1.00 79.25 111 ARG A C 1
ATOM 840 O O . ARG A 1 111 ? -16.378 3.219 14.631 1.00 79.25 111 ARG A O 1
ATOM 847 N N . GLN A 1 112 ? -16.377 4.460 12.748 1.00 75.44 112 GLN A N 1
ATOM 848 C CA . GLN A 1 112 ? -17.538 5.264 13.139 1.00 75.44 112 GLN A CA 1
ATOM 849 C C . GLN A 1 112 ? -18.832 4.470 12.942 1.00 75.44 112 GLN A C 1
ATOM 851 O O . GLN A 1 112 ? -19.739 4.589 13.759 1.00 75.44 112 GLN A O 1
ATOM 856 N N . ASP A 1 113 ? -18.869 3.622 11.912 1.00 78.31 113 ASP A N 1
ATOM 857 C CA . ASP A 1 113 ? -19.974 2.717 11.616 1.00 78.31 113 ASP A CA 1
ATOM 858 C C . ASP A 1 113 ? -19.432 1.292 11.355 1.00 78.31 113 ASP A C 1
ATOM 860 O O . ASP A 1 113 ? -18.472 1.138 10.593 1.00 78.31 113 ASP A O 1
ATOM 864 N N . PRO A 1 114 ? -19.990 0.231 11.971 1.00 76.06 114 PRO A N 1
ATOM 865 C CA . PRO A 1 114 ? -19.590 -1.151 11.692 1.00 76.06 114 PRO A CA 1
ATOM 866 C C . PRO A 1 114 ? -19.719 -1.566 10.217 1.00 76.06 114 PRO A C 1
ATOM 868 O O . PRO A 1 114 ? -18.926 -2.387 9.758 1.00 76.06 114 PRO A O 1
ATOM 871 N N . ALA A 1 115 ? -20.663 -0.993 9.464 1.00 80.50 115 ALA A N 1
ATOM 872 C CA . ALA A 1 115 ? -20.864 -1.250 8.037 1.00 80.50 115 ALA A CA 1
ATOM 873 C C . ALA A 1 115 ? -19.702 -0.751 7.163 1.00 80.50 115 ALA A C 1
ATOM 875 O O . ALA A 1 115 ? -19.580 -1.173 6.020 1.00 80.50 115 ALA A O 1
ATOM 876 N N . GLN A 1 116 ? -18.815 0.092 7.703 1.00 81.69 116 GLN A N 1
ATOM 877 C CA . GLN A 1 116 ? -17.583 0.508 7.024 1.00 81.69 116 GLN A CA 1
ATOM 878 C C . GLN A 1 116 ? -16.541 -0.622 6.952 1.00 81.69 116 GLN A C 1
ATOM 880 O O . GLN A 1 116 ? -15.535 -0.489 6.260 1.00 81.69 116 GLN A O 1
ATOM 885 N N . GLN A 1 117 ? -16.743 -1.738 7.665 1.00 83.62 117 GLN A N 1
ATOM 886 C CA . GLN A 1 117 ? -15.916 -2.928 7.486 1.00 83.62 117 GLN A CA 1
ATOM 887 C C . GLN A 1 117 ? -16.134 -3.518 6.097 1.00 83.62 117 GLN A C 1
ATOM 889 O O . GLN A 1 117 ? -17.264 -3.806 5.719 1.00 83.62 117 GLN A O 1
ATOM 894 N N . ASN A 1 118 ? -15.049 -3.799 5.378 1.00 83.00 118 ASN A N 1
ATOM 895 C CA . ASN A 1 118 ? -15.107 -4.330 4.018 1.00 83.00 118 ASN A CA 1
ATOM 896 C C . ASN A 1 118 ? -15.751 -3.398 2.968 1.00 83.00 118 ASN A C 1
ATOM 898 O O . ASN A 1 118 ? -16.012 -3.859 1.860 1.00 83.00 118 ASN A O 1
ATOM 902 N N . ASP A 1 119 ? -15.918 -2.100 3.246 1.00 84.62 119 ASP A N 1
ATOM 903 C CA . ASP A 1 119 ? -16.527 -1.132 2.307 1.00 84.62 119 ASP A CA 1
ATOM 904 C C . ASP A 1 119 ? -15.582 -0.705 1.168 1.00 84.62 119 ASP A C 1
ATOM 906 O O . ASP A 1 119 ? -15.904 0.106 0.313 1.00 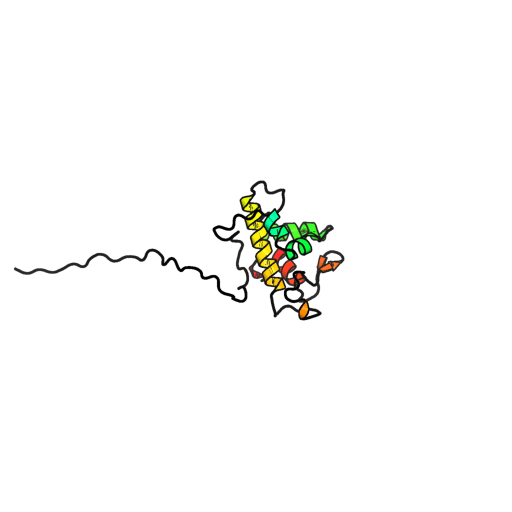84.62 119 ASP A O 1
ATOM 910 N N . GLN A 1 120 ? -14.382 -1.280 1.123 1.00 86.31 120 GLN A N 1
ATOM 911 C CA . GLN A 1 120 ? -13.382 -1.012 0.093 1.00 86.31 120 GLN A CA 1
ATOM 912 C C . GLN A 1 120 ? -12.805 0.420 0.140 1.00 86.31 120 GLN A C 1
ATOM 914 O O . GLN A 1 120 ? -12.288 0.929 -0.859 1.00 86.31 120 GLN A O 1
ATOM 919 N N . HIS A 1 121 ? -12.823 1.037 1.323 1.00 87.69 121 HIS A N 1
ATOM 920 C CA . HIS A 1 121 ? -12.315 2.383 1.580 1.00 87.69 121 HIS A CA 1
ATOM 921 C C . HIS A 1 121 ? -11.573 2.427 2.918 1.00 87.69 121 HIS A C 1
ATOM 923 O O . HIS A 1 121 ? -12.100 1.954 3.920 1.00 87.69 121 HIS A O 1
ATOM 929 N N . ILE A 1 122 ? -10.381 3.038 2.953 1.00 89.56 122 ILE A N 1
ATOM 930 C CA . ILE A 1 122 ? -9.612 3.204 4.197 1.00 89.56 122 ILE A CA 1
ATOM 931 C C . ILE A 1 122 ? -10.134 4.413 4.970 1.00 89.56 122 ILE A C 1
ATOM 933 O O . ILE A 1 122 ? -9.943 5.564 4.572 1.00 89.56 122 ILE A O 1
ATOM 937 N N . GLN A 1 123 ? -10.746 4.157 6.119 1.00 89.38 123 GLN A N 1
ATOM 938 C CA . GLN A 1 123 ? -11.334 5.199 6.953 1.00 89.38 123 GLN A CA 1
ATOM 939 C C . GLN A 1 123 ? -10.292 5.915 7.821 1.00 89.38 123 GLN A C 1
ATOM 941 O O . GLN A 1 123 ? -9.344 5.313 8.334 1.00 89.38 123 GLN A O 1
ATOM 946 N N . GLY A 1 124 ? -10.528 7.208 8.065 1.00 89.31 124 GLY A N 1
ATOM 947 C CA . GLY A 1 124 ? -9.801 7.996 9.065 1.00 89.31 124 GLY A CA 1
ATOM 948 C C . GLY A 1 124 ? -8.673 8.881 8.538 1.00 89.31 124 GLY A C 1
ATOM 949 O O . GLY A 1 124 ? -7.953 9.449 9.357 1.00 89.31 124 GLY A O 1
ATOM 950 N N . PHE A 1 125 ? -8.510 9.031 7.220 1.00 89.62 125 PHE A N 1
ATOM 951 C CA . PHE A 1 125 ? -7.673 10.096 6.662 1.00 89.62 125 PHE A CA 1
ATOM 952 C C . PHE A 1 125 ? -8.359 11.458 6.835 1.00 89.62 125 PHE A C 1
ATOM 954 O O . PHE A 1 125 ? -9.505 11.650 6.437 1.00 89.62 125 PHE A O 1
ATOM 961 N N . GLY A 1 126 ? -7.647 12.410 7.431 1.00 85.62 126 GLY A N 1
ATOM 962 C CA . GLY A 1 126 ? -8.052 13.805 7.568 1.00 85.62 126 GLY A CA 1
ATOM 963 C C . GLY A 1 126 ? -7.205 14.742 6.705 1.00 85.62 126 GLY A C 1
ATOM 964 O O . GLY A 1 126 ? -6.370 14.319 5.904 1.00 85.62 126 GLY A O 1
ATOM 965 N N . GLN A 1 127 ? -7.387 16.051 6.895 1.00 83.69 127 GLN A N 1
ATOM 966 C CA . GLN A 1 127 ? -6.600 17.051 6.171 1.00 83.69 127 GLN A CA 1
ATOM 967 C C . GLN A 1 127 ? -5.101 16.936 6.487 1.00 83.69 127 GLN A C 1
ATOM 969 O O . GLN A 1 127 ? -4.695 16.645 7.617 1.00 83.69 127 GLN A O 1
ATOM 974 N N . PHE A 1 128 ? -4.281 17.188 5.462 1.00 81.44 128 PHE A N 1
ATOM 975 C CA . PHE A 1 128 ? -2.816 17.221 5.542 1.00 81.44 128 PHE A CA 1
ATOM 976 C C . PHE A 1 128 ? -2.171 15.943 6.111 1.00 81.44 128 PHE A C 1
ATOM 978 O O . PHE A 1 128 ? -1.085 16.003 6.683 1.00 81.44 128 PHE A O 1
ATOM 985 N N . GLY A 1 129 ? -2.820 14.783 5.959 1.00 78.50 129 GLY A N 1
ATOM 986 C CA . GLY A 1 129 ? -2.283 13.508 6.448 1.00 78.50 129 GLY A CA 1
ATOM 987 C C . GLY A 1 129 ? -2.474 13.248 7.937 1.00 78.50 129 GLY A C 1
ATOM 988 O O . GLY A 1 129 ? -1.831 12.360 8.510 1.00 78.50 129 GLY A O 1
ATOM 989 N N . SER A 1 130 ? -3.349 14.023 8.575 1.00 86.75 130 SER A N 1
ATOM 990 C CA . SER A 1 130 ? -3.871 13.682 9.895 1.00 86.75 130 SER A CA 1
ATOM 991 C C . SER A 1 130 ? -4.605 12.344 9.813 1.00 86.75 130 SER A C 1
ATOM 993 O O . SER A 1 130 ? -5.265 12.062 8.815 1.00 86.75 130 SER A O 1
ATOM 995 N N . VAL A 1 131 ? -4.498 11.519 10.852 1.00 91.50 131 VAL A N 1
ATOM 996 C CA . VAL A 1 131 ? -5.190 10.226 10.931 1.00 91.50 131 VAL A CA 1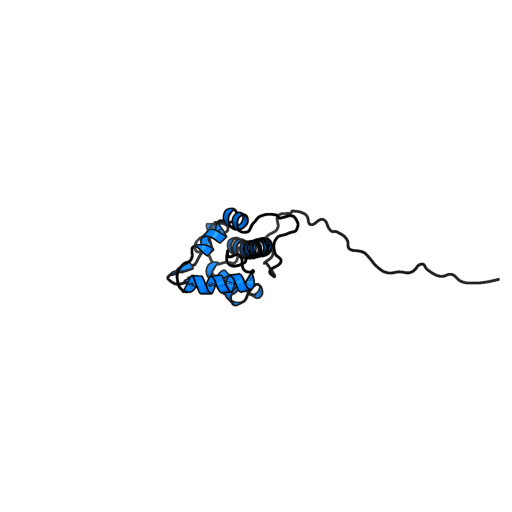
ATOM 997 C C . VAL A 1 131 ? -5.960 10.127 12.240 1.00 91.50 131 VAL A C 1
ATOM 999 O O . VAL A 1 131 ? -5.465 10.550 13.286 1.00 91.50 131 VAL A O 1
ATOM 1002 N N . SER A 1 132 ? -7.177 9.591 12.199 1.00 90.62 132 SER A N 1
ATOM 1003 C CA . SER A 1 132 ? -8.005 9.418 13.396 1.00 90.62 132 SER A CA 1
ATOM 1004 C C . SER A 1 132 ? -7.493 8.279 14.281 1.00 90.62 132 SER A C 1
ATOM 1006 O O . SER A 1 132 ? -7.098 7.221 13.786 1.00 90.62 132 SER A O 1
ATOM 1008 N N . ALA A 1 133 ? -7.558 8.468 15.601 1.00 88.44 133 ALA A N 1
ATOM 1009 C CA . ALA A 1 133 ? -7.081 7.486 16.568 1.00 88.44 133 ALA A CA 1
ATOM 1010 C C . ALA A 1 133 ? -7.783 6.126 16.422 1.00 88.44 133 ALA A C 1
ATOM 1012 O O . ALA A 1 133 ? -9.007 6.042 16.498 1.00 88.44 133 ALA A O 1
ATOM 1013 N N . GLY A 1 134 ? -7.003 5.056 16.238 1.00 85.69 134 GLY A N 1
ATOM 1014 C CA . GLY A 1 134 ? -7.522 3.687 16.128 1.00 85.69 134 GLY A CA 1
ATOM 1015 C C . GLY A 1 134 ? -8.205 3.343 14.798 1.00 85.69 134 GLY A C 1
ATOM 1016 O O . GLY A 1 134 ? -8.771 2.257 14.705 1.00 85.69 134 GLY A O 1
ATOM 1017 N N . SER A 1 135 ? -8.135 4.232 13.801 1.00 91.25 135 SER A N 1
ATOM 1018 C CA . SER A 1 135 ? -8.664 4.023 12.446 1.00 91.25 135 SER A CA 1
ATOM 1019 C C . SER A 1 135 ? -7.762 3.147 11.568 1.00 91.25 135 SER A C 1
ATOM 1021 O O . SER A 1 135 ? -6.593 2.901 11.886 1.00 91.25 135 SER A O 1
ATOM 1023 N N . GLU A 1 136 ? -8.288 2.723 10.419 1.00 92.38 136 GLU A N 1
ATOM 1024 C CA . GLU A 1 136 ? -7.542 2.001 9.381 1.00 92.38 136 GLU A CA 1
ATOM 1025 C C . GLU A 1 136 ? -6.399 2.857 8.832 1.00 92.38 136 GLU A C 1
ATOM 1027 O O . GLU A 1 136 ? -5.275 2.371 8.708 1.00 92.38 136 GLU A O 1
ATOM 1032 N N . ALA A 1 137 ? -6.644 4.152 8.603 1.00 92.75 137 ALA A N 1
ATOM 1033 C CA . ALA A 1 137 ? -5.628 5.099 8.157 1.00 92.75 137 ALA A CA 1
ATOM 1034 C C . ALA A 1 137 ? -4.469 5.223 9.157 1.00 92.75 137 ALA A C 1
ATOM 1036 O O . ALA A 1 137 ? -3.308 5.270 8.747 1.00 92.75 137 ALA A O 1
ATOM 1037 N N . GLN A 1 138 ? -4.744 5.217 10.469 1.00 93.94 138 GLN A N 1
ATOM 1038 C CA . GLN A 1 138 ? -3.675 5.218 11.474 1.00 93.94 138 GLN A CA 1
ATOM 1039 C C . GLN A 1 138 ? -2.830 3.945 11.395 1.00 93.94 138 GLN A C 1
ATOM 1041 O O . GLN A 1 138 ? -1.606 4.027 11.486 1.00 93.94 138 GLN A O 1
ATOM 1046 N N . LYS A 1 139 ? -3.457 2.775 11.227 1.00 94.44 139 LYS A N 1
ATOM 1047 C CA . LYS A 1 139 ? -2.721 1.510 11.094 1.00 94.44 139 LYS A CA 1
ATOM 1048 C C . LYS A 1 139 ? -1.921 1.455 9.794 1.00 94.44 139 LYS A C 1
ATOM 1050 O O . LYS A 1 139 ? -0.768 1.042 9.821 1.00 94.44 139 LYS A O 1
ATOM 1055 N N . LEU A 1 140 ? -2.475 1.951 8.689 1.00 95.25 140 LEU A N 1
ATOM 1056 C CA . LEU A 1 140 ? -1.765 2.034 7.413 1.00 95.25 140 LEU A CA 1
ATOM 1057 C C . LEU A 1 140 ? -0.578 3.011 7.476 1.00 95.25 140 LEU A C 1
ATOM 1059 O O . LEU A 1 140 ? 0.485 2.720 6.932 1.00 95.25 140 LEU A O 1
ATOM 1063 N N . LYS A 1 141 ? -0.719 4.134 8.189 1.00 94.56 141 LYS A N 1
ATOM 1064 C CA . LYS A 1 141 ? 0.394 5.049 8.485 1.00 94.56 141 LYS A CA 1
ATOM 1065 C C . LYS A 1 141 ? 1.454 4.396 9.377 1.00 94.56 141 LYS A C 1
ATOM 1067 O O . LYS A 1 141 ? 2.640 4.492 9.092 1.00 94.56 141 LYS A O 1
ATOM 1072 N N . ALA A 1 142 ? 1.048 3.677 10.421 1.00 95.31 142 ALA A N 1
ATOM 1073 C CA . ALA A 1 142 ? 1.993 2.930 11.250 1.00 95.31 142 ALA A CA 1
ATOM 1074 C C . ALA A 1 142 ? 2.741 1.860 10.435 1.00 95.31 142 ALA A C 1
ATOM 1076 O O . ALA A 1 142 ? 3.942 1.675 10.627 1.00 95.31 142 ALA A O 1
ATOM 1077 N N . PHE A 1 143 ? 2.056 1.198 9.498 1.00 96.50 143 PHE A N 1
ATOM 1078 C CA . PHE A 1 143 ? 2.672 0.272 8.553 1.00 96.50 143 PHE A CA 1
ATOM 1079 C C . PHE A 1 143 ? 3.680 0.971 7.637 1.00 96.50 143 PHE A C 1
ATOM 1081 O O . PHE A 1 143 ? 4.774 0.447 7.464 1.00 96.50 143 PHE A O 1
ATOM 1088 N N . SER A 1 144 ? 3.385 2.153 7.084 1.00 95.62 144 SER A N 1
ATOM 1089 C CA . SER A 1 144 ? 4.357 2.853 6.228 1.00 95.62 144 SER A CA 1
ATOM 1090 C C . SER A 1 144 ? 5.666 3.144 6.980 1.00 95.62 144 SER A C 1
ATOM 1092 O O . SER A 1 144 ? 6.756 2.967 6.433 1.00 95.62 144 SER A O 1
ATOM 1094 N N . GLU A 1 145 ? 5.570 3.503 8.261 1.00 95.06 145 GLU A N 1
ATOM 1095 C CA . GLU A 1 145 ? 6.712 3.833 9.120 1.00 95.06 145 GLU A CA 1
ATOM 1096 C C . GLU A 1 145 ? 7.471 2.602 9.650 1.00 95.06 145 GLU A C 1
ATOM 1098 O O . GLU A 1 145 ? 8.700 2.623 9.714 1.00 95.06 145 GLU A O 1
ATOM 1103 N N . LYS A 1 146 ? 6.763 1.537 10.049 1.00 95.31 146 LYS A N 1
ATOM 1104 C CA . LYS A 1 146 ? 7.334 0.388 10.788 1.00 95.31 146 LYS A CA 1
ATOM 1105 C C . LYS A 1 146 ? 7.319 -0.937 10.022 1.00 95.31 146 LYS A C 1
ATOM 1107 O O . LYS A 1 146 ? 7.881 -1.920 10.503 1.00 95.31 146 LYS A O 1
ATOM 1112 N N . GLY A 1 147 ? 6.668 -0.981 8.867 1.00 93.50 147 GLY A N 1
ATOM 1113 C CA . GLY A 1 147 ? 6.479 -2.189 8.073 1.00 93.50 147 GLY A CA 1
ATOM 1114 C C . GLY A 1 147 ? 5.520 -3.191 8.709 1.00 93.50 147 GLY A C 1
ATOM 1115 O O . GLY A 1 147 ? 4.662 -2.855 9.527 1.00 93.50 147 GLY A O 1
ATOM 1116 N N . TYR A 1 148 ? 5.680 -4.452 8.317 1.00 92.44 148 TYR A N 1
ATOM 1117 C CA . TYR A 1 148 ? 4.773 -5.554 8.650 1.00 92.44 148 TYR A CA 1
ATOM 1118 C C . TYR A 1 148 ? 4.632 -5.834 10.154 1.00 92.44 148 TYR A C 1
ATOM 1120 O O . TYR A 1 148 ? 3.599 -6.331 10.582 1.00 92.44 148 TYR A O 1
ATOM 1128 N N . SER A 1 149 ? 5.605 -5.438 10.979 1.00 92.12 149 SER A N 1
ATOM 1129 C CA . SER A 1 149 ? 5.530 -5.560 12.444 1.00 92.12 149 SER A CA 1
ATOM 1130 C C . SER A 1 149 ? 4.449 -4.682 13.093 1.00 92.12 149 SER A C 1
ATOM 1132 O O . SER A 1 149 ? 4.201 -4.812 14.290 1.00 92.12 149 SER A O 1
ATOM 1134 N N . ALA A 1 150 ? 3.847 -3.750 12.346 1.00 90.69 150 ALA A N 1
ATOM 1135 C CA . ALA A 1 150 ? 2.767 -2.886 12.823 1.0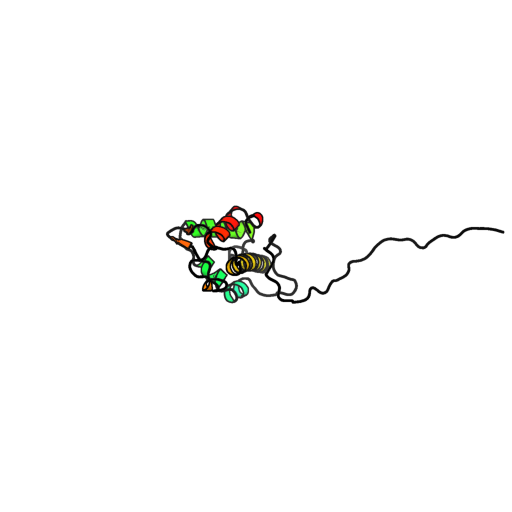0 90.69 150 ALA A CA 1
ATOM 1136 C C . ALA A 1 150 ? 1.353 -3.388 12.478 1.00 90.69 150 ALA A C 1
ATOM 1138 O O . ALA A 1 150 ? 0.382 -2.718 12.847 1.00 90.69 150 ALA A O 1
ATOM 1139 N N . LEU A 1 151 ? 1.234 -4.513 11.763 1.00 86.81 151 LEU A N 1
ATOM 1140 C CA . LEU A 1 151 ? -0.044 -5.112 11.369 1.00 86.81 151 LEU A CA 1
ATOM 1141 C C . LEU A 1 151 ? -0.590 -6.030 12.468 1.00 86.81 151 LEU A C 1
ATOM 1143 O O . LEU A 1 151 ? 0.166 -6.859 13.010 1.00 86.81 151 LEU A O 1
#

Secondary structure (DSSP, 8-state):
------PPPP-----------------PPP-S---SPTT----HHHHHHH-HHHHHHHT--SHHHHHHHHHHHHHH---STT---HHHHHHHHHHHHHHHHHHHH-SSS--SSGGGTTSSS-TTB-GGG-B-TTSHHHHHHHHHHHGGGG-

Foldseek 3Di:
DDDDDDDDDDDDDDDDPDPPDDDDDLDDQDQAQDFDPPPPPDWLVRLCVVQLQNVQLQVDDDPLSVLLVVLLCVGQNDLDPVDPDRRRNRSSSVSSSRNSLSLLQDPQADDPDSVSRVPSYFPAQDPPRGGDPRGSSVLSSVCSVPNSVSD

Organism: NCBI:txid129817

Sequence (151 aa):
MTISGITPPTVPSSVTIEPQTSTTSNPQAPKGAHGRPAGDTRSAEQIFKDNPILKDVLKQNGPFANNFFNQLKNQTGDWSPANRNPESRADAAYNLAEVVNHLNGRADIKRQDPAQQNDQHIQGFGQFGSVSAGSEAQKLKAFSEKGYSAL

Radius of gyration: 21.76 Å; chains: 1; bounding box: 51×88×32 Å

pLDDT: mean 82.01, std 19.99, range [32.19, 98.06]